Protein AF-A0A075FJI8-F1 (afdb_monomer_lite)

Radius of gyration: 11.35 Å; chains: 1; bounding box: 29×18×30 Å

Organism: NCBI:txid1455891

pLDDT: mean 95.21, std 2.2, range [85.81, 97.62]

InterPro domains:
  IPR014864 Transcription factor, NikR, nickel binding C-terminal [PF08753] (5-70)
  IPR027271 Acetolactate synthase/Transcription factor NikR, C-terminal [G3DSA:3.30.70.1150] (1-71)
  IPR045865 ACT-like domain [SSF55021] (5-70)
  IPR050192 Nickel-responsive transcriptional regulator [PTHR34719] (2-71)

Structure (mmCIF, N/CA/C/O backbone):
data_AF-A0A075FJI8-F1
#
_entry.id   AF-A0A075FJI8-F1
#
loop_
_atom_site.group_PDB
_atom_site.id
_atom_site.type_symbol
_atom_site.label_atom_id
_atom_site.label_alt_id
_atom_site.label_comp_id
_atom_site.label_asym_id
_atom_site.label_entity_id
_atom_site.label_seq_id
_atom_site.pdbx_PDB_ins_code
_atom_site.Cartn_x
_atom_site.Cartn_y
_atom_site.Cartn_z
_atom_site.occupancy
_atom_site.B_iso_or_equiv
_atom_site.auth_seq_id
_atom_site.auth_comp_id
_atom_site.auth_asym_id
_atom_site.auth_atom_id
_atom_site.pdbx_PDB_model_num
ATOM 1 N N . MET A 1 1 ? -3.249 -0.884 -6.519 1.00 96.44 1 MET A N 1
ATOM 2 C CA . MET A 1 1 ? -3.407 -1.786 -5.360 1.00 96.44 1 MET A CA 1
ATOM 3 C C . MET A 1 1 ? -4.462 -1.200 -4.446 1.00 96.44 1 MET A C 1
ATOM 5 O O . MET A 1 1 ? -4.417 -0.005 -4.201 1.00 96.44 1 MET A O 1
ATOM 9 N N . LEU A 1 2 ? -5.407 -2.017 -3.996 1.00 97.62 2 LEU A N 1
ATOM 10 C CA . LEU A 1 2 ? -6.480 -1.629 -3.087 1.00 97.62 2 LEU A CA 1
ATOM 11 C C . LEU A 1 2 ? -6.229 -2.251 -1.715 1.00 97.62 2 LEU A C 1
ATOM 13 O O . LEU A 1 2 ? -5.952 -3.451 -1.640 1.00 97.62 2 LEU A O 1
ATOM 17 N N . VAL A 1 3 ? -6.338 -1.445 -0.664 1.00 97.62 3 VAL A N 1
ATOM 18 C CA . VAL A 1 3 ? -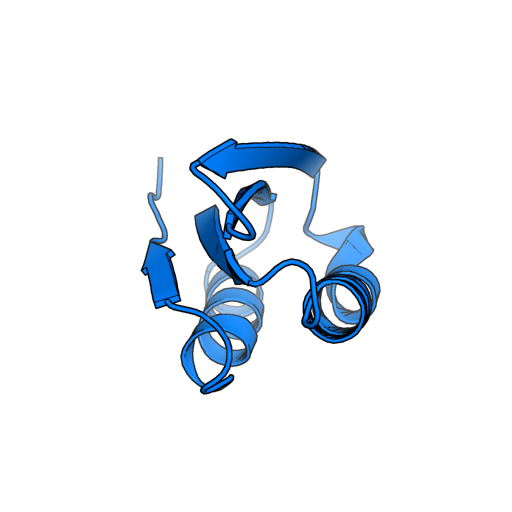6.184 -1.849 0.735 1.00 97.62 3 VAL A CA 1
ATOM 19 C C . VAL A 1 3 ? -7.432 -1.426 1.508 1.00 97.62 3 VAL A C 1
ATOM 21 O O . VAL A 1 3 ? -7.930 -0.326 1.306 1.00 97.62 3 VAL A O 1
ATOM 24 N N . VAL A 1 4 ? -7.965 -2.297 2.363 1.00 97.31 4 VAL A N 1
ATOM 25 C CA . VAL A 1 4 ? -9.045 -1.963 3.307 1.00 97.31 4 VAL A CA 1
ATOM 26 C C . VAL A 1 4 ? -8.577 -2.302 4.711 1.00 97.31 4 VAL A C 1
ATOM 28 O O . VAL A 1 4 ? -8.004 -3.374 4.915 1.00 97.31 4 VAL A O 1
ATOM 31 N N . HIS A 1 5 ? -8.807 -1.400 5.657 1.00 96.69 5 HIS A N 1
ATOM 32 C CA . HIS A 1 5 ? -8.436 -1.550 7.063 1.00 96.69 5 HIS A CA 1
ATOM 33 C C . HIS A 1 5 ? -9.381 -0.746 7.961 1.00 96.69 5 HIS A C 1
ATOM 35 O O . HIS A 1 5 ? -10.253 -0.026 7.480 1.00 96.69 5 HIS A O 1
ATOM 41 N N . ASN A 1 6 ? -9.204 -0.877 9.274 1.00 96.75 6 ASN A N 1
ATOM 42 C CA . ASN A 1 6 ? -9.863 -0.025 10.261 1.00 96.75 6 ASN A CA 1
ATOM 43 C C . ASN A 1 6 ? -9.092 1.301 10.444 1.00 96.75 6 ASN A C 1
ATOM 45 O O . ASN A 1 6 ? -7.864 1.299 10.353 1.00 96.75 6 ASN A O 1
ATOM 49 N N . ASP A 1 7 ? -9.799 2.392 10.736 1.00 94.12 7 ASP A N 1
ATOM 50 C CA . ASP A 1 7 ? -9.297 3.772 10.928 1.00 94.12 7 ASP A CA 1
ATOM 51 C C . ASP A 1 7 ? -8.226 3.847 12.035 1.00 94.12 7 ASP A C 1
ATOM 53 O O . ASP A 1 7 ? -7.192 4.493 11.900 1.00 94.12 7 ASP A O 1
ATOM 57 N N . GLU A 1 8 ? -8.376 3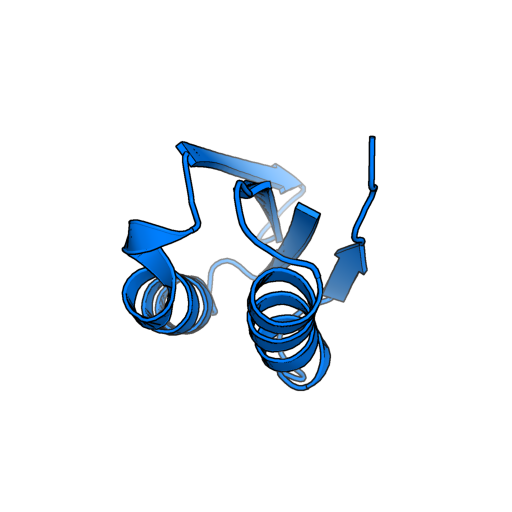.048 13.099 1.00 95.44 8 GLU A N 1
ATOM 58 C CA . GLU A 1 8 ? -7.360 2.900 14.160 1.00 95.44 8 GLU A CA 1
ATOM 59 C C . GLU A 1 8 ? -5.984 2.399 13.660 1.00 95.44 8 GLU A C 1
ATOM 61 O O . GLU A 1 8 ? -4.994 2.439 14.397 1.00 95.44 8 GLU A O 1
ATOM 66 N N . TYR A 1 9 ? -5.906 1.908 12.419 1.00 95.31 9 TYR A N 1
ATOM 67 C CA . TYR A 1 9 ? -4.694 1.370 11.806 1.00 95.31 9 TYR A CA 1
ATOM 68 C C . TYR A 1 9 ? -4.086 2.260 10.715 1.00 95.31 9 TYR A C 1
ATOM 70 O O . TYR A 1 9 ? -3.091 1.852 10.102 1.00 95.31 9 TYR A O 1
ATOM 78 N N . ASP A 1 10 ? -4.606 3.477 10.521 1.00 92.56 10 ASP A N 1
ATOM 79 C CA . ASP A 1 10 ? -4.081 4.485 9.586 1.00 92.56 10 ASP A CA 1
ATOM 80 C C . ASP A 1 10 ? -2.563 4.684 9.735 1.00 92.56 10 ASP A C 1
ATOM 82 O O . ASP A 1 10 ? -1.823 4.673 8.751 1.00 92.56 10 ASP A O 1
ATOM 86 N N . ASP A 1 11 ? -2.055 4.761 10.970 1.00 94.50 11 ASP A N 1
ATOM 87 C CA . ASP A 1 11 ? -0.622 4.954 11.227 1.00 94.50 11 ASP A CA 1
ATOM 88 C C . ASP A 1 11 ? 0.249 3.833 10.643 1.00 94.50 11 ASP A C 1
ATOM 90 O O . ASP A 1 11 ? 1.370 4.074 10.186 1.00 94.50 11 ASP A O 1
ATOM 94 N N . GLN A 1 12 ? -0.243 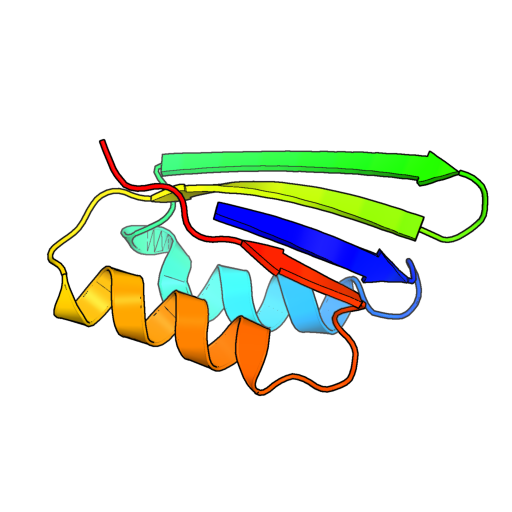2.589 10.638 1.00 94.31 12 GLN A N 1
ATOM 95 C CA . GLN A 1 12 ? 0.523 1.476 10.073 1.00 94.31 12 GLN A CA 1
ATOM 96 C C . GLN A 1 12 ? 0.523 1.511 8.553 1.00 94.31 12 GLN A C 1
ATOM 98 O O . GLN A 1 12 ? 1.540 1.193 7.934 1.00 94.31 12 GLN A O 1
ATOM 103 N N . VAL A 1 13 ? -0.594 1.916 7.956 1.00 95.19 13 VAL A N 1
ATOM 104 C CA . VAL A 1 13 ? -0.681 2.118 6.514 1.00 95.19 13 VAL A CA 1
ATOM 105 C C . VAL A 1 13 ? 0.237 3.255 6.083 1.00 95.19 13 VAL A C 1
ATOM 107 O O . VAL A 1 13 ? 1.034 3.080 5.161 1.00 95.19 13 VAL A O 1
ATOM 110 N N . ASN A 1 14 ? 0.232 4.366 6.818 1.00 94.31 14 ASN A N 1
ATOM 111 C CA . ASN A 1 14 ? 1.107 5.500 6.565 1.00 94.31 14 ASN A CA 1
ATOM 112 C C . ASN A 1 14 ? 2.597 5.136 6.707 1.00 94.31 14 ASN A C 1
ATOM 114 O O . ASN A 1 14 ? 3.416 5.554 5.889 1.00 94.31 14 ASN A O 1
ATOM 118 N N . GLY A 1 15 ? 2.950 4.300 7.690 1.00 95.44 15 GLY A N 1
ATOM 119 C CA . GLY A 1 15 ? 4.315 3.794 7.865 1.00 95.44 15 GLY A CA 1
ATOM 120 C C . GLY A 1 15 ? 4.801 2.924 6.699 1.00 95.44 15 GLY A C 1
ATOM 121 O O . GLY A 1 15 ? 5.922 3.104 6.214 1.00 95.44 15 GLY A O 1
ATOM 122 N N . ILE A 1 16 ? 3.952 2.016 6.202 1.00 93.94 16 ILE A N 1
ATOM 123 C CA . ILE A 1 16 ? 4.270 1.219 5.007 1.00 93.94 16 ILE A CA 1
ATOM 124 C C . ILE A 1 16 ? 4.355 2.140 3.784 1.00 93.94 16 ILE A C 1
ATOM 126 O O . ILE A 1 16 ? 5.342 2.084 3.058 1.00 93.94 16 ILE A O 1
ATOM 130 N N . LYS A 1 17 ? 3.384 3.043 3.589 1.00 93.88 17 LYS A N 1
ATOM 131 C CA . LYS A 1 17 ? 3.363 4.024 2.491 1.00 93.88 17 LYS A CA 1
ATOM 132 C C . LYS A 1 17 ? 4.670 4.818 2.412 1.00 93.88 17 LYS A C 1
ATOM 134 O O . LYS A 1 17 ? 5.279 4.851 1.349 1.00 93.88 17 LYS A O 1
ATOM 139 N N . HIS A 1 18 ? 5.121 5.403 3.527 1.00 94.31 18 HIS A N 1
ATOM 140 C CA . HIS A 1 18 ? 6.370 6.177 3.587 1.00 94.31 18 HIS A CA 1
ATOM 141 C C . HIS A 1 18 ? 7.600 5.360 3.174 1.00 94.31 18 HIS A C 1
ATOM 143 O O . HIS A 1 18 ? 8.520 5.900 2.571 1.00 94.31 18 HIS A O 1
ATOM 149 N N . SER A 1 19 ? 7.612 4.051 3.439 1.00 93.81 19 SER A N 1
ATOM 150 C CA . SER A 1 19 ? 8.732 3.177 3.059 1.00 93.81 19 SER A CA 1
ATOM 151 C C . SER A 1 19 ? 8.822 2.924 1.546 1.00 93.81 19 SER A C 1
ATOM 153 O O . SER A 1 19 ? 9.838 2.420 1.072 1.00 93.81 19 SER A O 1
ATOM 155 N N . PHE A 1 20 ? 7.776 3.268 0.787 1.00 93.38 20 PHE A N 1
ATOM 156 C CA . PHE A 1 20 ? 7.666 3.016 -0.651 1.00 93.38 20 PHE A CA 1
ATOM 157 C C . PHE A 1 20 ? 7.163 4.239 -1.438 1.00 93.38 20 PHE A C 1
ATOM 159 O O . PHE A 1 20 ? 6.596 4.073 -2.520 1.00 93.38 20 PHE A O 1
ATOM 166 N N . GLU A 1 21 ? 7.355 5.460 -0.926 1.00 92.69 21 GLU A N 1
ATOM 167 C CA . GLU A 1 21 ? 6.851 6.691 -1.561 1.00 92.69 21 GLU A CA 1
ATOM 168 C C . GLU A 1 21 ? 7.292 6.840 -3.021 1.00 92.69 21 GLU A C 1
ATOM 170 O O . GLU A 1 21 ? 6.476 7.202 -3.866 1.00 92.69 21 GLU A O 1
ATOM 175 N N . ASP A 1 22 ? 8.523 6.441 -3.349 1.00 94.94 22 ASP A N 1
ATOM 176 C CA . ASP A 1 22 ? 9.062 6.506 -4.714 1.00 94.94 22 ASP A CA 1
ATOM 177 C C . ASP A 1 22 ? 8.309 5.617 -5.724 1.00 94.94 22 ASP A C 1
ATOM 179 O O . ASP A 1 22 ? 8.355 5.860 -6.932 1.00 94.94 22 ASP A O 1
ATOM 183 N N . LEU A 1 23 ? 7.605 4.581 -5.253 1.00 96.06 23 LEU A N 1
ATOM 184 C CA . LEU A 1 23 ? 6.800 3.691 -6.097 1.00 96.06 23 LEU A CA 1
ATOM 185 C C . LEU A 1 23 ? 5.355 4.175 -6.247 1.00 96.06 23 LEU A C 1
ATOM 187 O O . LEU A 1 23 ? 4.660 3.743 -7.172 1.00 96.06 23 LEU A O 1
ATOM 191 N N . ILE A 1 24 ? 4.874 5.027 -5.338 1.00 96.50 24 ILE A N 1
ATOM 192 C CA . ILE A 1 24 ? 3.475 5.444 -5.261 1.00 96.50 24 ILE A CA 1
ATOM 193 C C . ILE A 1 24 ? 3.296 6.734 -6.060 1.00 96.50 24 ILE A C 1
ATOM 195 O O . ILE A 1 24 ? 3.631 7.829 -5.631 1.00 96.50 24 ILE A O 1
ATOM 199 N N . THR A 1 25 ? 2.694 6.604 -7.236 1.00 97.06 25 THR A N 1
ATOM 200 C CA . THR A 1 25 ? 2.396 7.749 -8.113 1.00 97.06 25 THR A CA 1
ATOM 201 C C . THR A 1 25 ? 1.133 8.497 -7.710 1.00 97.06 25 THR A C 1
ATOM 203 O O . THR A 1 25 ? 0.979 9.683 -7.989 1.00 97.06 25 THR A O 1
ATOM 206 N N . THR A 1 26 ? 0.182 7.805 -7.091 1.00 96.38 26 THR A N 1
ATOM 207 C CA . THR A 1 26 ? -1.062 8.394 -6.598 1.00 96.38 26 THR A CA 1
ATOM 208 C C . THR A 1 26 ? -1.554 7.558 -5.435 1.00 96.38 26 THR A C 1
ATOM 210 O O . THR A 1 26 ? -1.510 6.327 -5.487 1.00 96.38 26 THR A O 1
ATOM 213 N N . HIS A 1 27 ? -2.041 8.231 -4.403 1.00 96.75 27 HIS A N 1
ATOM 214 C CA . HIS A 1 27 ? -2.697 7.612 -3.268 1.00 96.75 27 HIS A CA 1
ATOM 215 C C . HIS A 1 27 ? -4.050 8.295 -3.052 1.00 96.75 27 HIS A C 1
ATOM 217 O O . HIS A 1 27 ? -4.117 9.519 -2.954 1.00 96.75 27 HIS A O 1
ATOM 223 N N . MET A 1 28 ? -5.121 7.507 -3.004 1.00 96.69 28 MET A N 1
ATOM 224 C CA . MET A 1 28 ? -6.446 7.964 -2.602 1.00 96.69 28 MET A CA 1
ATOM 225 C C . MET A 1 28 ? -6.860 7.221 -1.341 1.00 96.69 28 MET A C 1
ATOM 227 O O . MET A 1 28 ? -6.949 5.998 -1.365 1.00 96.69 28 MET A O 1
ATOM 231 N N . HIS A 1 29 ? -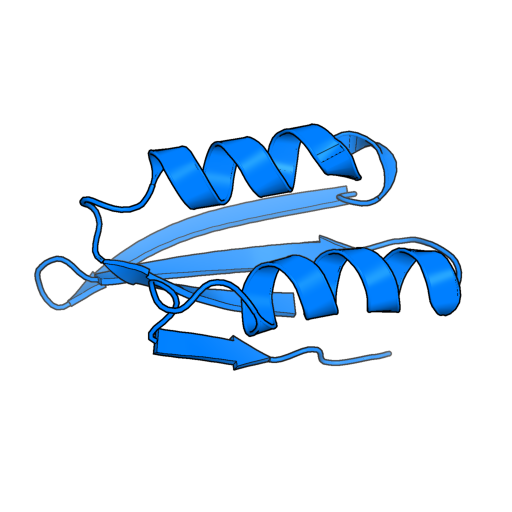7.170 7.966 -0.290 1.00 96.25 29 HIS A N 1
ATOM 232 C CA . HIS A 1 29 ? -7.760 7.446 0.935 1.00 96.25 29 HIS A CA 1
ATOM 233 C C . HIS A 1 29 ? -9.236 7.851 0.979 1.00 96.25 29 HIS A C 1
ATOM 235 O O . HIS A 1 29 ? -9.600 8.977 0.626 1.00 96.25 29 HIS A O 1
ATOM 241 N N . SER A 1 30 ? -10.113 6.942 1.386 1.00 94.81 30 SER A N 1
ATOM 242 C CA . SER A 1 30 ? -11.537 7.217 1.556 1.00 94.81 30 SER A CA 1
ATOM 243 C C . SER A 1 30 ? -12.088 6.444 2.740 1.00 94.81 30 SER A C 1
ATOM 245 O O . SER A 1 30 ? -12.045 5.214 2.761 1.00 94.81 30 SER A O 1
ATOM 247 N N . LYS A 1 31 ? -12.676 7.165 3.695 1.00 95.31 31 LYS A N 1
ATOM 248 C CA . LYS A 1 31 ? -13.482 6.549 4.745 1.00 95.31 31 LYS A CA 1
ATOM 249 C C . LYS A 1 31 ? -14.760 5.994 4.121 1.00 95.31 31 LYS A C 1
ATOM 251 O O . LYS A 1 31 ? -15.464 6.710 3.406 1.00 95.31 31 LYS A O 1
ATOM 256 N N . ILE A 1 32 ? -15.012 4.712 4.345 1.00 92.56 32 ILE A N 1
ATOM 257 C CA . ILE A 1 32 ? -16.195 4.007 3.851 1.00 92.56 32 ILE A CA 1
ATOM 258 C C . ILE A 1 32 ? -17.156 3.766 5.027 1.00 92.56 32 ILE A C 1
ATOM 260 O O . ILE A 1 32 ? -17.362 4.659 5.846 1.00 92.56 32 ILE A O 1
ATOM 264 N N . GLU A 1 33 ? -17.811 2.610 5.098 1.00 89.25 33 GLU A N 1
ATOM 265 C CA . GLU A 1 33 ? -18.801 2.327 6.134 1.00 89.25 33 GLU A CA 1
ATOM 266 C C . GLU A 1 33 ? -18.163 2.124 7.522 1.00 89.25 33 GLU A C 1
ATOM 268 O O . GLU A 1 33 ? -17.225 1.343 7.693 1.00 89.25 33 GLU A O 1
ATOM 273 N N . GLY A 1 34 ? -18.713 2.812 8.527 1.00 91.19 34 GLY A N 1
ATOM 274 C CA . GLY A 1 34 ? -18.283 2.706 9.920 1.00 91.19 34 GLY A CA 1
ATOM 275 C C . GLY A 1 34 ? -16.863 3.229 10.146 1.00 91.19 34 GLY A C 1
ATOM 276 O O . GLY A 1 34 ? -16.548 4.379 9.841 1.00 91.19 34 GLY A O 1
ATOM 277 N N . GLU A 1 35 ? -16.017 2.375 10.715 1.00 93.94 35 GLU A N 1
ATOM 278 C CA . GLU A 1 35 ? -14.606 2.666 10.996 1.00 93.94 35 GLU A CA 1
ATOM 279 C C . GLU A 1 35 ? -13.673 2.152 9.892 1.00 93.94 35 GLU A C 1
ATOM 281 O O . GLU A 1 35 ? -12.461 2.163 10.059 1.00 93.94 35 GLU A O 1
ATOM 286 N N . LYS A 1 36 ? -14.202 1.699 8.749 1.00 96.00 36 LYS A N 1
ATOM 287 C CA . LYS A 1 36 ? -13.367 1.181 7.664 1.00 96.00 36 LYS A CA 1
ATOM 288 C C . LYS A 1 36 ? -12.870 2.291 6.740 1.00 96.00 36 LYS A C 1
ATOM 290 O O . LYS A 1 36 ? -13.628 3.168 6.322 1.00 96.00 36 LYS A O 1
ATOM 295 N N . CYS A 1 37 ? -11.610 2.175 6.348 1.00 97.06 37 CYS A N 1
ATOM 296 C CA . CYS A 1 37 ? -10.947 3.001 5.351 1.00 97.06 37 CYS A CA 1
ATOM 297 C C . CYS A 1 37 ? -10.586 2.137 4.140 1.00 97.06 37 CYS A C 1
ATOM 299 O O . CYS A 1 37 ? -10.153 0.990 4.276 1.00 97.06 37 CYS A O 1
ATOM 301 N N . MET A 1 38 ? -10.796 2.685 2.946 1.00 97.19 38 MET A N 1
ATOM 302 C CA . MET A 1 38 ? -10.349 2.117 1.682 1.00 97.19 38 MET A CA 1
ATOM 303 C C . MET A 1 38 ? -9.258 3.009 1.103 1.00 97.19 38 MET A C 1
ATOM 305 O O . MET A 1 38 ? -9.477 4.196 0.860 1.00 97.19 38 MET A O 1
ATOM 309 N N . GLU A 1 39 ? -8.118 2.405 0.799 1.00 97.38 39 GLU A N 1
ATOM 310 C CA . GLU A 1 39 ? -6.996 3.065 0.153 1.00 97.38 39 GLU A CA 1
ATOM 311 C C . GLU A 1 39 ? -6.720 2.476 -1.228 1.00 97.38 39 GLU A C 1
ATOM 313 O O . GLU A 1 39 ? -6.702 1.258 -1.433 1.00 97.38 39 GLU A O 1
ATOM 318 N N . LEU A 1 40 ? -6.492 3.358 -2.197 1.00 97.44 40 LEU A N 1
ATOM 319 C CA . LEU A 1 40 ? -6.087 3.020 -3.552 1.00 97.44 40 LEU A CA 1
ATOM 320 C C . LEU A 1 40 ? -4.706 3.609 -3.834 1.00 97.44 40 LEU A C 1
ATOM 322 O O . LEU A 1 40 ? -4.529 4.823 -3.911 1.00 97.44 40 LEU A O 1
ATOM 326 N N . PHE A 1 41 ? -3.743 2.724 -4.065 1.00 97.62 41 PHE A N 1
ATOM 327 C CA . PHE A 1 41 ? -2.379 3.057 -4.453 1.00 97.62 41 PHE A CA 1
ATOM 328 C C . PHE A 1 41 ? -2.157 2.776 -5.937 1.00 97.62 41 PHE A C 1
ATOM 330 O O . PHE A 1 41 ? -2.247 1.624 -6.381 1.00 97.62 41 PHE A O 1
ATOM 337 N N . MET A 1 42 ? -1.809 3.803 -6.704 1.00 97.12 42 MET A N 1
ATOM 338 C CA . MET A 1 42 ? -1.292 3.658 -8.062 1.00 97.12 42 MET A CA 1
ATOM 339 C C . MET A 1 42 ? 0.221 3.504 -7.997 1.00 97.12 42 MET A C 1
ATOM 341 O O . MET A 1 42 ? 0.932 4.430 -7.606 1.00 97.12 42 MET A O 1
ATOM 345 N N . LEU A 1 43 ? 0.709 2.327 -8.381 1.00 96.94 43 LEU A N 1
ATOM 346 C CA . LEU A 1 43 ? 2.117 1.961 -8.267 1.00 96.94 43 LEU A CA 1
ATOM 347 C C . LEU A 1 43 ? 2.787 1.990 -9.640 1.00 96.94 43 LEU A C 1
ATOM 349 O O . LEU A 1 43 ? 2.216 1.493 -10.611 1.00 96.94 43 LEU A O 1
ATOM 353 N N . LYS A 1 44 ? 4.008 2.522 -9.711 1.00 96.38 44 LYS A N 1
ATOM 354 C CA . LYS A 1 44 ? 4.855 2.460 -10.905 1.00 96.38 44 LYS A CA 1
ATOM 355 C C . LYS A 1 44 ? 6.249 1.990 -10.513 1.00 96.38 44 LYS A C 1
ATOM 357 O O . LYS A 1 44 ? 6.963 2.679 -9.798 1.00 96.38 44 LYS A O 1
ATOM 362 N N . GLY A 1 45 ? 6.637 0.827 -11.015 1.00 94.81 45 GLY A N 1
ATOM 363 C CA . GLY A 1 45 ? 7.937 0.230 -10.740 1.00 94.81 45 GLY A CA 1
ATOM 364 C C . GLY A 1 45 ? 8.055 -1.149 -11.368 1.00 94.81 45 GLY A C 1
ATOM 365 O O . GLY A 1 45 ? 7.138 -1.618 -12.046 1.00 94.81 45 GLY A O 1
ATOM 366 N N . ASP A 1 46 ? 9.192 -1.796 -11.147 1.00 95.88 46 ASP A N 1
ATOM 367 C CA . ASP A 1 46 ? 9.395 -3.179 -11.557 1.00 95.88 46 ASP A CA 1
ATOM 368 C C . ASP A 1 46 ? 8.585 -4.159 -10.685 1.00 95.88 46 ASP A C 1
ATOM 370 O O . ASP A 1 46 ? 8.105 -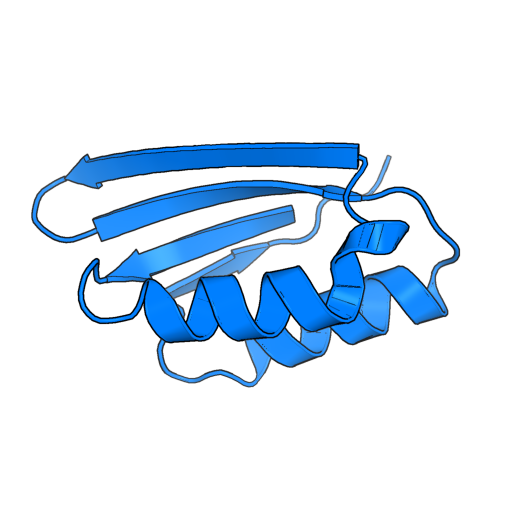3.835 -9.593 1.00 95.88 46 ASP A O 1
ATOM 374 N N . ALA A 1 47 ? 8.453 -5.395 -11.168 1.00 95.81 47 ALA A N 1
ATOM 375 C CA . ALA A 1 47 ? 7.667 -6.426 -10.502 1.00 95.81 47 ALA A CA 1
ATOM 376 C C . ALA A 1 47 ? 8.172 -6.777 -9.089 1.00 95.81 47 ALA A C 1
ATOM 378 O O . ALA A 1 47 ? 7.356 -7.089 -8.222 1.00 95.81 47 ALA A O 1
ATOM 379 N N . ASN A 1 48 ? 9.483 -6.717 -8.824 1.00 96.12 48 ASN A N 1
ATOM 380 C CA . ASN A 1 48 ? 10.034 -7.041 -7.504 1.00 96.12 48 ASN A CA 1
ATOM 381 C C . ASN A 1 48 ? 9.691 -5.946 -6.492 1.00 96.12 48 ASN A C 1
ATOM 383 O O . ASN A 1 48 ? 9.264 -6.246 -5.374 1.00 96.12 48 ASN A O 1
ATOM 387 N N . SER A 1 49 ? 9.816 -4.688 -6.907 1.00 95.50 49 SER A N 1
ATOM 388 C CA . SER A 1 49 ? 9.466 -3.521 -6.101 1.00 95.50 49 SER A CA 1
ATOM 389 C C . SER A 1 49 ? 7.967 -3.502 -5.770 1.00 95.50 49 SER A C 1
ATOM 391 O O . SER A 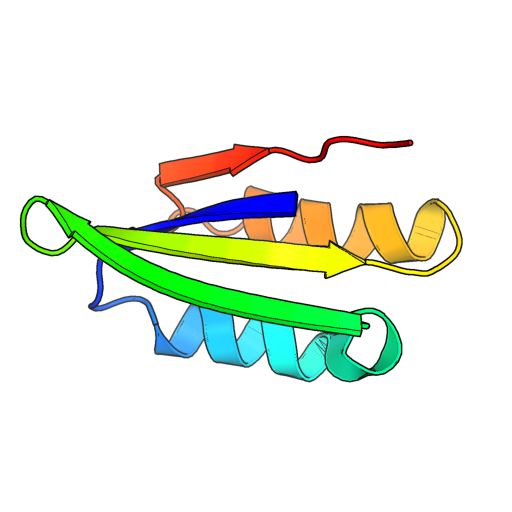1 49 ? 7.590 -3.418 -4.600 1.00 95.50 49 SER A O 1
ATOM 393 N N . VAL A 1 50 ? 7.098 -3.710 -6.770 1.00 96.38 50 VAL A N 1
ATOM 394 C CA . VAL A 1 50 ? 5.634 -3.793 -6.576 1.00 96.38 50 VAL A CA 1
ATOM 395 C C . VAL A 1 50 ? 5.235 -5.000 -5.714 1.00 96.38 50 VAL A C 1
ATOM 397 O O . VAL A 1 50 ? 4.328 -4.910 -4.881 1.00 96.38 50 VAL A O 1
ATOM 400 N N . SER A 1 51 ? 5.917 -6.135 -5.871 1.00 95.94 51 SER A N 1
ATOM 401 C CA . SER A 1 51 ? 5.683 -7.325 -5.045 1.00 95.94 51 SER A CA 1
ATOM 402 C C . SER A 1 51 ? 6.067 -7.088 -3.584 1.00 95.94 51 SER A C 1
ATOM 404 O O . SER A 1 51 ? 5.342 -7.512 -2.686 1.00 95.94 51 SER A O 1
ATOM 406 N N . SER A 1 52 ? 7.160 -6.365 -3.329 1.00 96.56 52 SER A N 1
ATOM 407 C CA . SER A 1 52 ? 7.640 -6.070 -1.972 1.00 96.56 52 SER A CA 1
ATOM 408 C C . SER A 1 52 ? 6.622 -5.260 -1.170 1.00 96.56 52 SER A C 1
ATOM 410 O O . SER A 1 52 ? 6.166 -5.736 -0.131 1.00 96.56 52 SER A O 1
ATOM 412 N N . ILE A 1 53 ? 6.160 -4.121 -1.701 1.00 96.19 53 ILE A N 1
ATOM 413 C CA . ILE A 1 53 ? 5.128 -3.307 -1.035 1.00 96.19 53 ILE A CA 1
ATOM 414 C C . ILE A 1 53 ? 3.828 -4.097 -0.828 1.00 96.19 53 ILE A C 1
ATOM 416 O O . ILE A 1 53 ? 3.241 -4.073 0.253 1.00 96.19 53 ILE A O 1
ATOM 420 N N . THR A 1 54 ? 3.396 -4.866 -1.835 1.00 96.31 54 THR A N 1
ATOM 421 C CA . THR A 1 54 ? 2.174 -5.679 -1.731 1.00 96.31 54 THR A CA 1
ATOM 422 C C . THR A 1 54 ? 2.293 -6.709 -0.605 1.00 96.31 54 THR A C 1
ATOM 424 O O . THR A 1 54 ? 1.342 -6.914 0.150 1.00 96.31 54 THR A O 1
ATOM 427 N N . ARG A 1 55 ? 3.463 -7.345 -0.453 1.00 96.81 55 ARG A N 1
ATOM 428 C CA . ARG A 1 55 ? 3.717 -8.327 0.611 1.00 96.81 55 ARG A CA 1
ATOM 429 C C . ARG A 1 55 ? 3.742 -7.692 1.995 1.00 96.81 55 ARG A C 1
ATOM 431 O O . ARG A 1 55 ? 3.287 -8.345 2.932 1.00 96.81 55 ARG A O 1
ATOM 438 N N . ASP A 1 56 ? 4.233 -6.468 2.133 1.00 96.38 56 ASP A N 1
ATOM 439 C CA . ASP A 1 56 ? 4.256 -5.777 3.424 1.00 96.38 56 ASP A CA 1
ATOM 440 C C . ASP A 1 56 ? 2.841 -5.441 3.902 1.00 96.38 56 ASP A C 1
ATOM 442 O O . ASP A 1 56 ? 2.502 -5.719 5.055 1.00 96.38 56 ASP A O 1
ATOM 446 N N . PHE A 1 57 ? 1.964 -5.001 2.994 1.00 96.56 57 PHE A N 1
ATOM 447 C CA . PHE A 1 57 ? 0.536 -4.874 3.291 1.00 96.56 57 PHE A CA 1
ATOM 448 C C . PHE A 1 57 ? -0.119 -6.226 3.603 1.00 96.56 57 PHE A C 1
ATOM 450 O O . PHE A 1 57 ? -0.826 -6.348 4.597 1.00 96.56 57 PHE A O 1
ATOM 457 N N . GLN A 1 58 ? 0.132 -7.269 2.805 1.00 95.38 58 GLN A N 1
ATOM 458 C CA . GLN A 1 58 ? -0.486 -8.591 3.006 1.00 95.38 58 GLN A CA 1
ATOM 459 C C . GLN A 1 58 ? -0.057 -9.289 4.303 1.00 95.38 58 GLN A C 1
ATOM 461 O O . GLN A 1 58 ? -0.840 -10.032 4.892 1.00 95.38 58 GLN A O 1
ATOM 466 N N . LYS A 1 59 ? 1.191 -9.101 4.747 1.00 95.19 59 LYS A N 1
ATOM 467 C CA . LYS A 1 59 ? 1.691 -9.675 6.007 1.00 95.19 59 LYS A CA 1
ATOM 468 C C . LYS A 1 59 ? 1.169 -8.929 7.231 1.00 95.19 59 LYS A C 1
ATOM 470 O O . LYS A 1 59 ? 1.183 -9.488 8.331 1.00 95.19 59 LYS A O 1
ATOM 475 N N . ASN A 1 60 ? 0.729 -7.684 7.063 1.00 91.19 60 ASN A N 1
ATOM 476 C CA . ASN A 1 60 ? 0.148 -6.910 8.140 1.00 91.19 60 ASN A CA 1
ATOM 477 C C . ASN A 1 60 ? -1.267 -7.426 8.452 1.00 91.19 60 ASN A C 1
ATOM 479 O O . ASN A 1 60 ? -2.217 -7.191 7.712 1.00 91.19 60 ASN A O 1
ATOM 483 N N . LYS A 1 61 ? -1.413 -8.104 9.597 1.00 88.31 61 LYS A N 1
ATOM 484 C CA . LYS A 1 61 ? -2.682 -8.702 10.057 1.00 88.31 61 LYS A CA 1
ATOM 485 C C . LYS A 1 61 ? -3.796 -7.688 10.358 1.00 88.31 61 LYS A C 1
ATOM 487 O O . LYS A 1 61 ? -4.887 -8.102 10.729 1.00 88.31 61 LYS A O 1
ATOM 492 N N . ARG A 1 62 ? -3.511 -6.389 10.257 1.00 92.75 62 ARG A N 1
ATOM 493 C CA . ARG A 1 62 ? -4.458 -5.289 10.484 1.00 92.75 62 ARG A CA 1
ATOM 494 C C . ARG A 1 62 ? -5.171 -4.836 9.205 1.00 92.75 62 ARG A C 1
ATOM 496 O O . ARG A 1 62 ? -6.026 -3.961 9.271 1.00 92.75 62 ARG A O 1
ATOM 503 N N . MET A 1 63 ? -4.813 -5.409 8.054 1.00 95.00 63 MET A N 1
ATOM 504 C CA . MET A 1 63 ? -5.491 -5.169 6.781 1.00 95.00 63 MET A CA 1
ATOM 505 C C . MET A 1 63 ? -6.603 -6.205 6.589 1.00 95.00 63 MET A C 1
ATOM 507 O O . MET A 1 63 ? -6.348 -7.407 6.650 1.00 95.00 63 MET A O 1
ATOM 511 N N . ASP A 1 64 ? -7.821 -5.755 6.302 1.00 94.62 64 ASP A N 1
ATOM 512 C CA . ASP A 1 64 ? -8.948 -6.637 5.981 1.00 94.62 64 ASP A CA 1
ATOM 513 C C . ASP A 1 64 ? -8.853 -7.171 4.551 1.00 94.62 64 ASP A C 1
ATOM 515 O O . ASP A 1 64 ? -9.265 -8.289 4.244 1.00 94.62 64 ASP A O 1
ATOM 519 N N . THR A 1 65 ? -8.359 -6.348 3.627 1.00 96.19 65 THR A N 1
ATOM 520 C CA . THR A 1 65 ? -8.234 -6.706 2.213 1.00 96.19 65 THR A CA 1
ATOM 521 C C . THR A 1 65 ? -7.011 -6.042 1.618 1.00 96.19 65 THR A C 1
ATOM 523 O O . THR A 1 65 ? -6.793 -4.855 1.814 1.00 96.19 65 THR A O 1
ATOM 526 N N . VAL A 1 66 ? -6.245 -6.803 0.835 1.00 97.38 66 VAL A N 1
ATOM 527 C CA . VAL A 1 66 ? -5.159 -6.288 -0.003 1.00 97.38 66 VAL A CA 1
ATOM 528 C C . VAL A 1 66 ? -5.275 -6.938 -1.377 1.00 97.38 66 VAL A C 1
ATOM 530 O O . VAL A 1 66 ? -5.149 -8.158 -1.504 1.00 97.38 66 VAL A O 1
ATOM 533 N N . LYS A 1 67 ? -5.532 -6.143 -2.419 1.00 97.38 67 LYS A N 1
ATOM 534 C CA . LYS A 1 67 ? -5.651 -6.617 -3.806 1.00 97.38 67 LYS A CA 1
ATOM 535 C C . LYS A 1 67 ? -4.736 -5.834 -4.738 1.00 97.38 67 LYS A C 1
ATOM 537 O O . LYS A 1 67 ? -4.871 -4.621 -4.897 1.00 97.38 67 LYS A O 1
ATOM 542 N N . LEU A 1 68 ? -3.832 -6.543 -5.407 1.00 96.88 68 LEU A N 1
ATOM 543 C CA . LEU A 1 68 ? -3.041 -6.005 -6.508 1.00 96.88 68 LEU A CA 1
ATOM 544 C C . LEU A 1 68 ? -3.749 -6.304 -7.833 1.00 96.88 68 LEU A C 1
ATOM 546 O O . LEU A 1 68 ? -4.145 -7.438 -8.086 1.00 96.88 68 LEU A O 1
ATOM 550 N N . VAL A 1 69 ? -3.884 -5.280 -8.671 1.00 95.56 69 VAL A N 1
ATOM 551 C CA . VAL A 1 69 ? -4.319 -5.400 -10.065 1.00 95.56 69 VAL A CA 1
ATOM 552 C C . VAL A 1 69 ? -3.186 -4.838 -10.910 1.00 95.56 69 VAL A C 1
ATOM 554 O O . VAL A 1 69 ? -2.737 -3.720 -10.655 1.00 95.56 69 VAL A O 1
ATOM 557 N N . THR A 1 70 ? -2.697 -5.635 -11.854 1.00 92.69 70 THR A N 1
ATOM 558 C CA . THR A 1 70 ? -1.637 -5.262 -12.796 1.00 92.69 70 THR A CA 1
ATOM 559 C C . THR A 1 70 ? -2.255 -4.930 -14.148 1.00 92.69 70 THR A C 1
ATOM 561 O O . THR A 1 70 ? -3.217 -5.588 -14.549 1.00 92.69 70 THR A O 1
ATOM 564 N N . LEU A 1 71 ? -1.704 -3.926 -14.826 1.00 85.81 71 LEU A N 1
ATOM 565 C CA . LEU A 1 71 ? -2.104 -3.486 -16.163 1.00 85.81 71 LEU A CA 1
ATOM 566 C C . LEU A 1 71 ? -1.005 -3.806 -17.175 1.00 85.81 71 LEU A C 1
ATOM 568 O O . LEU A 1 71 ? 0.177 -3.766 -16.761 1.00 85.81 71 LEU A O 1
#

Foldseek 3Di:
DKWKFFQVCVVVVVVLCVVLVVQFPDKDWDDDPDRMIMIDTDGDDDPVSVVVSQVSRVPPPRIPDGDDDDD

Secondary structure (DSSP, 8-state):
-EEEEEGGGHHHHHHHHHHTGGGEEEEEEEE-STTEEEEEEEE-S-HHHHHHHHHHHHH-TTEEEEE----

Sequence (71 aa):
MLVVHNDEYDDQVNGIKHSFEDLITTHMHSKIEGEKCMELFMLKGDANSVSSITRDFQKNKRMDTVKLVTL